Protein AF-A0A9D1J1M1-F1 (afdb_monomer_lite)

Secondary structure (DSSP, 8-state):
--HHHHHHHH---HHHHHHHHHTTS---EEEEETTEEEEE--HHHHHHHHHHHHHHHTT--HHHHHHHHH-GGGHHHHHHHHHHHHHHHHHHHHHHHHHHHHT-STTSTTTTS--

Radius of gyration: 23.67 Å; chains: 1; bounding box: 46×67×53 Å

Sequence (115 aa):
MKIKEISALTGLTERTIRFYEERSLIQPRTERRNGREYRDYSASDAEQLMVIAGLRRLHFSVEEIREMQKYPGRIARIAEEARRSRRIDAADQQKAASILERADLSGISQSLRTG

pLDDT: mean 76.94, std 13.6, range [44.25, 93.0]

Structure (mmCIF, N/CA/C/O backbone):
data_AF-A0A9D1J1M1-F1
#
_entry.id   AF-A0A9D1J1M1-F1
#
loop_
_atom_site.group_PDB
_atom_site.id
_atom_site.type_symbol
_atom_site.label_atom_id
_atom_site.label_alt_id
_atom_site.label_comp_id
_atom_site.label_asym_id
_atom_site.label_entity_id
_atom_site.label_seq_id
_atom_site.pdbx_PDB_ins_code
_atom_site.Cartn_x
_atom_site.Cartn_y
_atom_site.Cartn_z
_atom_site.occupancy
_atom_site.B_iso_or_equiv
_atom_site.auth_seq_id
_atom_site.auth_comp_id
_atom_site.auth_asym_id
_atom_site.auth_atom_id
_atom_site.pdbx_PDB_model_num
ATOM 1 N N . MET A 1 1 ? 3.600 -7.035 -17.910 1.00 90.06 1 MET A N 1
ATOM 2 C CA . MET A 1 1 ? 2.821 -5.803 -18.181 1.00 90.06 1 MET A CA 1
ATOM 3 C C . MET A 1 1 ? 3.596 -4.580 -17.705 1.00 90.06 1 MET A C 1
ATOM 5 O O . MET A 1 1 ? 4.266 -4.639 -16.681 1.00 90.06 1 MET A O 1
ATOM 9 N N . LYS A 1 2 ? 3.512 -3.447 -18.406 1.00 90.88 2 LYS A N 1
ATOM 10 C CA . LYS A 1 2 ? 4.092 -2.160 -17.980 1.00 90.88 2 LYS A CA 1
ATOM 11 C C . LYS A 1 2 ? 3.155 -1.390 -17.049 1.00 90.88 2 LYS A C 1
ATOM 13 O O . LYS A 1 2 ? 1.976 -1.706 -16.927 1.00 90.88 2 LYS A O 1
ATOM 18 N N . ILE A 1 3 ? 3.683 -0.328 -16.432 1.00 90.25 3 ILE A N 1
ATOM 19 C CA . ILE A 1 3 ? 2.942 0.496 -15.461 1.00 90.25 3 ILE A CA 1
ATOM 20 C C . ILE A 1 3 ? 1.630 1.067 -16.029 1.00 90.25 3 ILE A C 1
ATOM 22 O O . ILE A 1 3 ? 0.627 1.110 -15.326 1.00 90.25 3 ILE A O 1
ATOM 26 N N . LYS A 1 4 ? 1.607 1.428 -17.318 1.00 91.06 4 LYS A N 1
ATOM 27 C CA . LYS A 1 4 ? 0.403 1.919 -18.006 1.00 91.06 4 LYS A CA 1
ATOM 28 C C . LYS A 1 4 ? -0.673 0.845 -18.156 1.00 91.06 4 LYS A C 1
ATOM 30 O O . LYS A 1 4 ? -1.847 1.122 -17.952 1.00 91.06 4 LYS A O 1
ATOM 35 N N . GLU A 1 5 ? -0.267 -0.375 -18.495 1.00 91.69 5 GLU A N 1
ATOM 36 C CA . GLU A 1 5 ? -1.185 -1.498 -18.703 1.00 91.69 5 GLU A CA 1
ATOM 37 C C . GLU A 1 5 ? -1.834 -1.920 -17.384 1.00 91.69 5 GLU A C 1
ATOM 39 O O . GLU A 1 5 ? -3.052 -2.048 -17.308 1.00 91.69 5 GLU A O 1
ATOM 44 N N . ILE A 1 6 ? -1.043 -2.057 -16.315 1.00 92.62 6 ILE A N 1
ATOM 45 C CA . ILE A 1 6 ? -1.587 -2.415 -14.999 1.00 92.62 6 ILE A CA 1
ATOM 46 C C . ILE A 1 6 ? -2.413 -1.277 -14.386 1.00 92.62 6 ILE A C 1
ATOM 48 O O . ILE A 1 6 ? -3.396 -1.535 -13.695 1.00 92.62 6 ILE A O 1
ATOM 52 N N . SER A 1 7 ? -2.063 -0.020 -14.668 1.00 92.94 7 SER A N 1
ATOM 53 C CA . SER A 1 7 ? -2.866 1.146 -14.284 1.00 92.94 7 SER A CA 1
ATOM 54 C C . SER A 1 7 ? -4.249 1.107 -14.936 1.00 92.94 7 SER A C 1
ATOM 56 O O . SER A 1 7 ? -5.251 1.252 -14.239 1.00 92.94 7 SER A O 1
ATOM 58 N N . ALA A 1 8 ? -4.319 0.812 -16.238 1.00 92.00 8 ALA A N 1
ATOM 59 C CA . ALA A 1 8 ? -5.586 0.639 -16.943 1.00 92.00 8 ALA A CA 1
ATOM 60 C C . ALA A 1 8 ? -6.390 -0.562 -16.415 1.00 92.00 8 ALA A C 1
ATOM 62 O O . ALA A 1 8 ? -7.601 -0.460 -16.249 1.00 92.00 8 ALA A O 1
ATOM 63 N N . LEU A 1 9 ? -5.718 -1.675 -16.106 1.00 90.50 9 LEU A N 1
ATOM 64 C CA . LEU A 1 9 ? -6.361 -2.899 -15.622 1.00 90.50 9 LEU A CA 1
ATOM 65 C C . LEU A 1 9 ? -6.949 -2.744 -14.210 1.00 90.50 9 LEU A C 1
ATOM 67 O O . LEU A 1 9 ? -8.050 -3.209 -13.934 1.00 90.50 9 LEU A O 1
ATOM 71 N N . THR A 1 10 ? -6.210 -2.096 -13.308 1.00 87.94 10 THR A N 1
ATOM 72 C CA . THR A 1 10 ? -6.592 -1.950 -11.891 1.00 87.94 10 THR A CA 1
ATOM 73 C C . THR A 1 10 ? -7.419 -0.693 -11.617 1.00 87.94 10 THR A C 1
ATOM 75 O O . THR A 1 10 ? -7.980 -0.554 -10.531 1.00 87.94 10 THR A O 1
ATOM 78 N N . GLY A 1 11 ? -7.467 0.252 -12.564 1.00 89.38 11 GLY A N 1
ATOM 79 C CA . GLY A 1 11 ? -8.066 1.576 -12.375 1.00 89.38 11 GLY A CA 1
ATOM 80 C C . GLY A 1 11 ? -7.282 2.4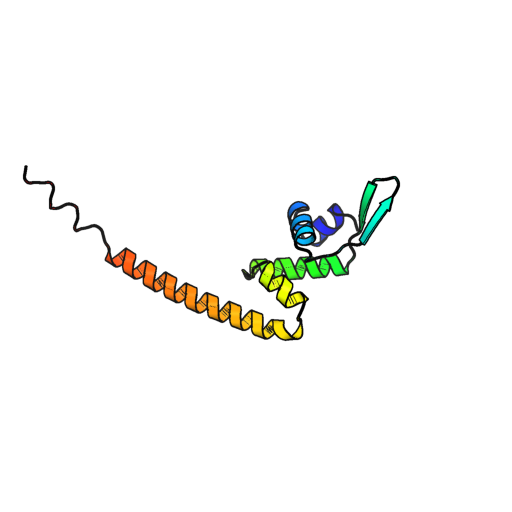78 -11.411 1.00 89.38 11 GLY A C 1
ATOM 81 O O . GLY A 1 11 ? -7.752 3.558 -11.052 1.00 89.38 11 GLY A O 1
ATOM 82 N N . LEU A 1 12 ? -6.097 2.051 -10.965 1.00 91.81 12 LEU A N 1
ATOM 83 C CA . LEU A 1 12 ? -5.230 2.823 -10.082 1.00 91.8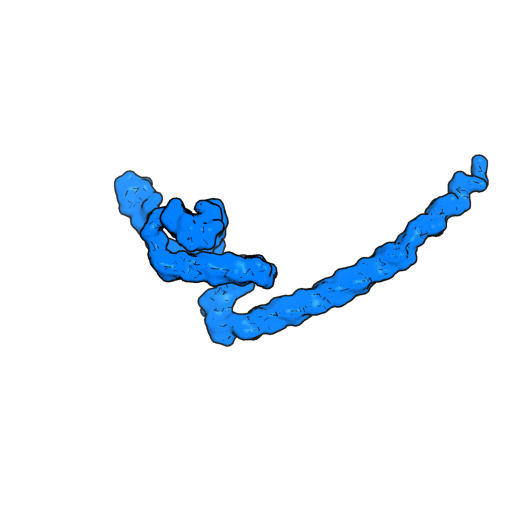1 12 LEU A CA 1
ATOM 84 C C . LEU A 1 12 ? -4.318 3.735 -10.891 1.00 91.81 12 LEU A C 1
ATOM 86 O O . LEU A 1 12 ? -3.829 3.365 -11.956 1.00 91.81 12 LEU A O 1
ATOM 90 N N . THR A 1 13 ? -4.011 4.914 -10.354 1.00 93.00 13 THR A N 1
ATOM 91 C CA . THR A 1 13 ? -3.017 5.797 -10.977 1.00 93.00 13 THR A CA 1
ATOM 92 C C . THR A 1 13 ? -1.612 5.197 -10.882 1.00 93.00 13 THR A C 1
ATOM 94 O O . THR A 1 13 ? -1.283 4.515 -9.907 1.00 93.00 13 THR A O 1
ATOM 97 N N . GLU A 1 14 ? -0.738 5.520 -11.839 1.00 92.38 14 GLU A N 1
ATOM 98 C CA . GLU A 1 14 ? 0.677 5.114 -11.792 1.00 92.38 14 GLU A CA 1
ATOM 99 C C . GLU A 1 14 ? 1.361 5.526 -10.476 1.00 92.38 14 GLU A C 1
ATOM 101 O O . GLU A 1 14 ? 2.196 4.796 -9.943 1.00 92.38 14 GLU A O 1
ATOM 106 N N . ARG A 1 15 ? 0.982 6.686 -9.919 1.00 91.50 15 ARG A N 1
ATOM 107 C CA . ARG A 1 15 ? 1.482 7.178 -8.628 1.00 91.50 15 ARG A CA 1
ATOM 108 C C . ARG A 1 15 ? 1.073 6.259 -7.479 1.00 91.50 15 ARG A C 1
ATOM 110 O O . ARG A 1 15 ? 1.894 5.957 -6.622 1.00 91.50 15 ARG A O 1
ATOM 117 N N . THR A 1 16 ? -0.180 5.812 -7.464 1.00 90.12 16 THR A N 1
ATOM 118 C CA . THR A 1 16 ? -0.697 4.891 -6.445 1.00 90.12 16 THR A CA 1
ATOM 119 C C . THR A 1 16 ? 0.014 3.540 -6.506 1.00 90.12 16 THR A C 1
ATOM 121 O O . THR A 1 16 ? 0.375 2.993 -5.469 1.00 90.12 16 THR A O 1
ATOM 124 N N . ILE A 1 17 ? 0.274 3.034 -7.712 1.00 91.06 17 ILE A N 1
ATOM 125 C CA . ILE A 1 17 ? 0.995 1.770 -7.914 1.00 91.06 17 ILE A CA 1
ATOM 126 C C . ILE A 1 17 ? 2.430 1.873 -7.384 1.00 91.06 17 ILE A C 1
ATOM 128 O O . ILE A 1 17 ? 2.849 1.024 -6.600 1.00 91.06 17 ILE A O 1
ATOM 132 N N . ARG A 1 18 ? 3.159 2.945 -7.729 1.00 90.56 18 ARG A N 1
ATOM 133 C CA . ARG A 1 18 ? 4.513 3.199 -7.198 1.00 90.56 18 ARG A CA 1
ATOM 134 C C . ARG A 1 18 ? 4.518 3.342 -5.681 1.00 90.56 18 ARG A C 1
ATOM 136 O O . ARG A 1 18 ? 5.393 2.799 -5.025 1.00 90.56 18 ARG A O 1
ATOM 143 N N . PHE A 1 19 ? 3.516 4.011 -5.117 1.00 90.31 19 PHE A N 1
ATOM 144 C CA . PHE A 1 19 ? 3.379 4.126 -3.669 1.00 90.31 19 PHE A CA 1
ATOM 145 C C . PHE A 1 19 ? 3.229 2.752 -2.993 1.00 90.31 19 PHE A C 1
ATOM 147 O O . PHE A 1 19 ? 3.830 2.512 -1.950 1.00 90.31 19 PHE A O 1
ATOM 154 N N . TYR A 1 20 ? 2.462 1.824 -3.570 1.00 90.38 20 TYR A N 1
ATOM 155 C CA . TYR A 1 20 ? 2.349 0.468 -3.022 1.00 90.38 20 TYR A CA 1
ATOM 156 C C . TYR A 1 20 ? 3.627 -0.359 -3.200 1.00 90.38 20 TYR A C 1
ATOM 158 O O . TYR A 1 20 ? 3.972 -1.133 -2.307 1.00 90.38 20 TYR A O 1
ATOM 166 N N . GLU A 1 21 ? 4.364 -0.148 -4.288 1.00 89.38 21 GLU A N 1
ATOM 167 C CA . GLU A 1 21 ? 5.696 -0.725 -4.497 1.00 89.38 21 GLU A CA 1
ATOM 168 C C . GLU A 1 21 ? 6.706 -0.224 -3.446 1.00 89.38 21 GLU A C 1
ATOM 170 O O . GLU A 1 21 ? 7.353 -1.027 -2.778 1.00 89.38 21 GLU A O 1
ATOM 175 N N . GLU A 1 22 ? 6.775 1.090 -3.207 1.00 88.62 22 GLU A N 1
ATOM 176 C CA . GLU A 1 22 ? 7.629 1.709 -2.177 1.00 88.62 22 GLU A CA 1
ATOM 177 C C . GLU A 1 22 ? 7.310 1.195 -0.767 1.00 88.62 22 GLU A C 1
ATOM 179 O O . GLU A 1 22 ? 8.190 1.077 0.085 1.00 88.62 22 GLU A O 1
ATOM 184 N N . ARG A 1 23 ? 6.043 0.855 -0.513 1.00 87.31 23 ARG A N 1
ATOM 185 C CA . ARG A 1 23 ? 5.584 0.264 0.752 1.00 87.31 23 ARG A CA 1
ATOM 186 C C . ARG A 1 23 ? 5.737 -1.258 0.805 1.00 87.31 23 ARG A C 1
ATOM 188 O O . ARG A 1 23 ? 5.292 -1.868 1.777 1.00 87.31 23 ARG A O 1
ATOM 195 N N . SER A 1 24 ? 6.370 -1.856 -0.207 1.00 86.88 24 SER A N 1
ATOM 196 C CA . SER A 1 24 ? 6.610 -3.299 -0.340 1.00 86.88 24 SER A CA 1
ATOM 197 C C . SER A 1 24 ? 5.333 -4.149 -0.297 1.00 86.88 24 SER A C 1
ATOM 199 O O . SER A 1 24 ? 5.379 -5.309 0.108 1.00 86.88 24 SER A O 1
ATOM 201 N N . LEU A 1 25 ? 4.192 -3.574 -0.697 1.00 85.56 25 LEU A N 1
ATOM 202 C CA . LEU A 1 25 ? 2.904 -4.274 -0.786 1.00 85.56 25 LEU A CA 1
ATOM 203 C C . LEU A 1 25 ? 2.759 -5.093 -2.070 1.00 85.56 25 LEU A C 1
ATOM 205 O O . LEU A 1 25 ? 1.939 -6.007 -2.127 1.00 85.56 25 LEU A O 1
ATOM 209 N N . ILE A 1 26 ? 3.525 -4.723 -3.094 1.00 87.94 26 ILE A N 1
ATOM 210 C CA . ILE A 1 26 ? 3.706 -5.467 -4.335 1.00 87.94 26 ILE A CA 1
ATOM 211 C C . ILE A 1 26 ? 5.194 -5.488 -4.668 1.00 87.94 26 ILE A C 1
ATOM 213 O O . ILE A 1 26 ? 5.926 -4.560 -4.309 1.00 87.94 26 ILE A O 1
ATOM 217 N N . GLN A 1 27 ? 5.643 -6.540 -5.342 1.00 86.81 27 GLN A N 1
ATOM 218 C CA . GLN A 1 27 ? 7.039 -6.710 -5.740 1.00 86.81 27 GLN A CA 1
ATOM 219 C C . GLN A 1 27 ? 7.076 -7.178 -7.197 1.00 86.81 27 GLN A C 1
ATOM 221 O O . GLN A 1 27 ? 7.231 -8.375 -7.454 1.00 86.81 27 GLN A O 1
ATOM 226 N N . PRO A 1 28 ? 6.900 -6.248 -8.158 1.00 87.69 28 PRO A N 1
ATOM 227 C CA . PRO A 1 28 ? 6.984 -6.591 -9.568 1.00 87.69 28 PRO A CA 1
ATOM 228 C C . PRO A 1 28 ? 8.393 -7.068 -9.917 1.00 87.69 28 PRO A C 1
ATOM 230 O O . PRO A 1 28 ? 9.372 -6.764 -9.228 1.00 87.69 28 PRO A O 1
ATOM 233 N N . ARG A 1 29 ? 8.519 -7.786 -11.033 1.00 87.62 29 ARG A N 1
ATOM 234 C CA . ARG A 1 29 ? 9.838 -8.175 -11.532 1.00 87.62 29 ARG A CA 1
ATOM 235 C C . ARG A 1 29 ? 10.575 -6.940 -12.029 1.00 87.62 29 ARG A C 1
ATOM 237 O O . ARG A 1 29 ? 10.035 -6.142 -12.796 1.00 87.62 29 ARG A O 1
ATOM 244 N N . THR A 1 30 ? 11.829 -6.822 -11.619 1.00 87.25 30 THR A N 1
ATOM 245 C CA . THR A 1 30 ? 12.703 -5.726 -12.025 1.00 87.25 30 THR A CA 1
ATOM 246 C C . THR A 1 30 ? 13.824 -6.274 -12.890 1.00 87.25 30 THR A C 1
ATOM 248 O O . THR A 1 30 ? 14.658 -7.051 -12.432 1.00 87.25 30 THR A O 1
ATOM 251 N N . GLU A 1 31 ? 13.859 -5.846 -14.147 1.00 85.00 31 GLU A N 1
ATOM 252 C CA . GLU A 1 31 ? 14.889 -6.221 -15.108 1.00 85.00 31 GLU A CA 1
ATOM 253 C C . GLU A 1 31 ? 15.785 -5.021 -15.406 1.00 85.00 31 GLU A C 1
ATOM 255 O O . GLU A 1 31 ? 15.320 -3.948 -15.799 1.00 85.00 31 GLU A O 1
ATOM 260 N N . ARG A 1 32 ? 17.100 -5.196 -15.253 1.00 84.38 32 ARG A N 1
ATOM 261 C CA . ARG A 1 32 ? 18.083 -4.196 -15.682 1.00 84.38 32 ARG A CA 1
ATOM 262 C C . ARG A 1 32 ? 18.559 -4.521 -17.085 1.00 84.38 32 ARG A C 1
ATOM 264 O O . ARG A 1 32 ? 19.172 -5.559 -17.311 1.00 84.38 32 ARG A O 1
ATOM 271 N N . ARG A 1 33 ? 18.328 -3.602 -18.021 1.00 84.31 33 ARG A N 1
ATOM 272 C CA . ARG A 1 33 ? 18.805 -3.714 -19.403 1.00 84.31 33 ARG A CA 1
ATOM 273 C C . ARG A 1 33 ? 19.445 -2.401 -19.833 1.00 84.31 33 ARG A C 1
ATOM 275 O O . ARG A 1 33 ? 18.822 -1.346 -19.744 1.00 84.31 33 ARG A O 1
ATOM 282 N N . ASN A 1 34 ? 20.688 -2.464 -20.308 1.00 83.19 34 ASN A N 1
ATOM 283 C CA . ASN A 1 34 ? 21.457 -1.308 -20.791 1.00 83.19 34 ASN A CA 1
ATOM 284 C C . ASN A 1 34 ? 21.523 -0.147 -19.774 1.00 83.19 34 ASN A C 1
ATOM 286 O O . ASN A 1 34 ? 21.320 1.011 -20.131 1.00 83.19 34 ASN A O 1
ATOM 290 N N . GLY A 1 35 ? 21.719 -0.457 -18.487 1.00 84.00 35 GLY A N 1
ATOM 291 C CA . GLY A 1 35 ? 21.772 0.546 -17.412 1.00 84.00 35 GLY A CA 1
ATOM 292 C C . GLY A 1 35 ? 20.425 1.189 -17.048 1.00 84.00 35 GLY A C 1
ATOM 293 O O . GLY A 1 35 ? 20.388 2.053 -16.178 1.00 84.00 35 GLY A O 1
ATOM 294 N N . ARG A 1 36 ? 19.316 0.772 -17.674 1.00 83.62 36 ARG A N 1
ATOM 295 C CA . ARG A 1 36 ? 17.955 1.216 -17.342 1.00 83.62 36 ARG A CA 1
ATOM 296 C C . ARG A 1 36 ? 17.190 0.111 -16.625 1.00 83.62 36 ARG A C 1
ATOM 298 O O . ARG A 1 36 ? 17.298 -1.064 -16.975 1.00 83.62 36 ARG A O 1
ATOM 305 N N . GLU A 1 37 ? 16.414 0.513 -15.629 1.00 83.56 37 GLU A N 1
ATOM 306 C CA . GLU A 1 37 ? 15.573 -0.376 -14.838 1.00 83.56 37 GLU A CA 1
ATOM 307 C C . GLU A 1 37 ? 14.161 -0.435 -15.430 1.00 83.56 37 GLU A C 1
ATOM 309 O O . GLU A 1 37 ? 13.484 0.587 -15.567 1.00 83.56 37 GLU A O 1
ATOM 314 N N . TYR A 1 38 ? 13.725 -1.635 -15.800 1.00 85.06 38 TYR A N 1
ATOM 315 C CA . TYR A 1 38 ? 12.398 -1.901 -16.335 1.00 85.06 38 TYR A CA 1
ATOM 316 C C . TYR A 1 38 ? 11.605 -2.713 -15.325 1.00 85.06 38 TYR A C 1
ATOM 318 O O . TYR A 1 38 ? 12.049 -3.759 -14.864 1.00 85.06 38 TYR A O 1
ATOM 326 N N . ARG A 1 39 ? 10.399 -2.238 -15.029 1.00 87.69 39 ARG A N 1
ATOM 327 C CA . ARG A 1 39 ? 9.428 -2.984 -14.233 1.00 87.69 39 ARG A CA 1
ATOM 328 C C . ARG A 1 39 ? 8.557 -3.825 -15.147 1.00 87.69 39 ARG A C 1
ATOM 330 O O . ARG A 1 39 ? 8.125 -3.346 -16.208 1.00 87.69 39 ARG A O 1
ATOM 337 N N . ASP A 1 40 ? 8.301 -5.046 -14.717 1.00 90.56 40 ASP A N 1
ATOM 338 C CA . ASP A 1 40 ? 7.347 -5.946 -15.330 1.00 90.56 40 ASP A CA 1
ATOM 339 C C . ASP A 1 40 ? 6.381 -6.478 -14.271 1.00 90.56 40 ASP A C 1
ATOM 341 O O . ASP A 1 40 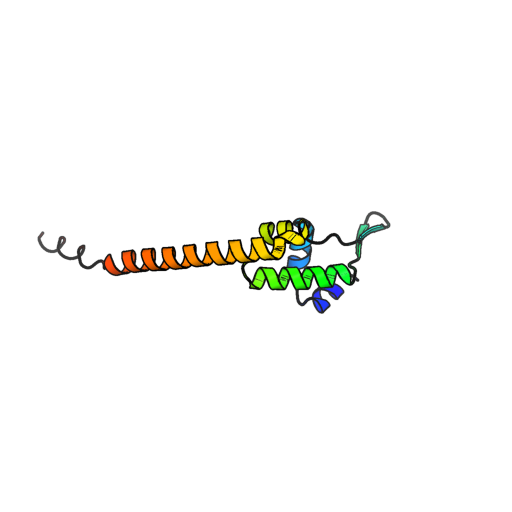? 6.756 -7.196 -13.344 1.00 90.56 40 ASP A O 1
ATOM 345 N N . TYR A 1 41 ? 5.126 -6.063 -14.405 1.00 90.06 41 TYR A N 1
ATOM 346 C CA . TYR A 1 41 ? 4.037 -6.453 -13.526 1.00 90.06 41 TYR A CA 1
ATOM 347 C C . TYR A 1 41 ? 3.329 -7.687 -14.092 1.00 90.06 41 TYR A C 1
ATOM 349 O O . TYR A 1 41 ? 3.014 -7.748 -15.286 1.00 90.06 41 TYR A O 1
ATOM 357 N N . SER A 1 42 ? 3.060 -8.655 -13.230 1.00 90.06 42 SER A N 1
ATOM 358 C CA . SER A 1 42 ? 2.340 -9.891 -13.527 1.00 90.06 42 SER A CA 1
ATOM 359 C C . SER A 1 42 ? 0.833 -9.753 -13.279 1.00 90.06 42 SER A C 1
ATOM 361 O O . SER A 1 42 ? 0.371 -8.791 -12.664 1.00 90.06 42 SER A O 1
ATOM 363 N N . ALA A 1 43 ? 0.048 -10.736 -13.727 1.00 87.75 43 ALA A N 1
ATOM 364 C CA . ALA A 1 43 ? -1.378 -10.805 -13.398 1.00 87.75 43 ALA A CA 1
ATOM 365 C C . ALA A 1 43 ? -1.615 -10.917 -11.878 1.00 87.75 43 ALA A C 1
ATOM 367 O O . ALA A 1 43 ? -2.526 -10.287 -11.350 1.00 87.75 43 ALA A O 1
ATOM 368 N N . SER A 1 44 ? -0.733 -11.627 -11.163 1.00 85.06 44 SER A N 1
ATOM 369 C CA . SER A 1 44 ? -0.787 -11.726 -9.700 1.00 85.06 44 SER A CA 1
ATOM 370 C C . SER A 1 44 ? -0.595 -10.366 -9.022 1.00 85.06 44 SER A C 1
ATOM 372 O O . SER A 1 44 ? -1.249 -10.093 -8.018 1.00 85.06 44 SER A O 1
ATOM 374 N N . ASP A 1 45 ? 0.264 -9.496 -9.567 1.00 88.12 45 ASP A N 1
ATOM 375 C CA . ASP A 1 45 ? 0.442 -8.137 -9.036 1.00 88.12 45 ASP A CA 1
ATOM 376 C C . ASP A 1 45 ? -0.839 -7.310 -9.210 1.00 88.12 45 ASP A C 1
ATOM 378 O O . ASP A 1 45 ? -1.205 -6.527 -8.334 1.00 88.12 45 ASP A O 1
ATOM 382 N N . ALA A 1 46 ? -1.554 -7.498 -10.324 1.00 88.19 46 ALA A N 1
ATOM 383 C CA . ALA A 1 46 ? -2.821 -6.817 -10.563 1.00 88.19 46 ALA A CA 1
ATOM 384 C C . ALA A 1 46 ? -3.912 -7.267 -9.583 1.00 88.19 46 ALA A C 1
ATOM 386 O O . ALA A 1 46 ? -4.597 -6.418 -9.011 1.00 88.19 46 ALA A O 1
ATOM 387 N N . GLU A 1 47 ? -4.036 -8.571 -9.330 1.00 85.81 47 GLU A N 1
ATOM 388 C CA . GLU A 1 47 ? -4.966 -9.098 -8.324 1.00 85.81 47 GLU A CA 1
ATOM 389 C C . GLU A 1 47 ? -4.654 -8.540 -6.929 1.00 85.81 47 GLU A C 1
ATOM 391 O O . GLU A 1 47 ? -5.549 -8.046 -6.238 1.00 85.81 47 GLU A O 1
ATOM 396 N N . GLN A 1 48 ? -3.376 -8.527 -6.535 1.00 86.94 48 GLN A N 1
ATOM 397 C CA . GLN A 1 48 ? -2.950 -7.941 -5.263 1.00 86.94 48 GLN A CA 1
ATOM 398 C C . GLN A 1 48 ? -3.300 -6.454 -5.169 1.00 86.94 48 GLN A C 1
ATOM 400 O O . GLN A 1 48 ? -3.834 -6.012 -4.151 1.00 86.94 48 GLN A O 1
ATOM 405 N N . LEU A 1 49 ? -3.053 -5.678 -6.227 1.00 89.69 49 LEU A N 1
ATOM 406 C CA . LEU A 1 49 ? -3.409 -4.261 -6.281 1.00 89.69 49 LEU A CA 1
ATOM 407 C C . LEU A 1 49 ? -4.915 -4.030 -6.126 1.00 89.69 49 LEU A C 1
ATOM 409 O O . LEU A 1 49 ? -5.314 -3.115 -5.403 1.00 89.69 49 LEU A O 1
ATOM 413 N N . MET A 1 50 ? -5.752 -4.864 -6.749 1.00 87.25 50 MET A N 1
ATOM 414 C CA . MET A 1 50 ? -7.208 -4.788 -6.597 1.00 87.25 50 MET A CA 1
ATOM 415 C C . MET A 1 50 ? -7.646 -5.084 -5.157 1.00 87.25 50 MET A C 1
ATOM 417 O O . MET A 1 50 ? -8.491 -4.369 -4.612 1.00 87.25 50 MET A O 1
ATOM 421 N N . VAL A 1 51 ? -7.034 -6.078 -4.505 1.00 85.50 51 VAL A N 1
ATOM 422 C CA . VAL A 1 51 ? -7.291 -6.390 -3.089 1.00 85.50 51 VAL A CA 1
ATOM 423 C C . VAL A 1 51 ? -6.876 -5.226 -2.185 1.00 85.50 51 VAL A C 1
ATOM 425 O O . VAL A 1 51 ? -7.668 -4.779 -1.354 1.00 85.50 51 VAL A O 1
ATOM 428 N N . ILE A 1 52 ? -5.668 -4.682 -2.370 1.00 87.19 52 ILE A N 1
ATOM 429 C CA . ILE A 1 52 ? -5.160 -3.529 -1.608 1.00 87.19 52 ILE A CA 1
ATOM 430 C C . ILE A 1 52 ? -6.094 -2.325 -1.778 1.00 87.19 52 ILE A C 1
ATOM 432 O O . ILE A 1 52 ? -6.445 -1.669 -0.794 1.00 87.19 52 ILE A O 1
ATOM 436 N N . ALA A 1 53 ? -6.533 -2.045 -3.008 1.00 85.38 53 ALA A N 1
ATOM 437 C CA . ALA A 1 53 ? -7.469 -0.966 -3.297 1.00 85.38 53 ALA A CA 1
ATOM 438 C C . ALA A 1 53 ? -8.810 -1.164 -2.569 1.00 85.38 53 ALA A C 1
ATOM 440 O O . ALA A 1 53 ? -9.333 -0.220 -1.973 1.00 85.38 53 ALA A O 1
ATOM 441 N N . GLY A 1 54 ? -9.340 -2.391 -2.549 1.00 84.62 54 GLY A N 1
ATOM 442 C CA . GLY A 1 54 ? -10.540 -2.746 -1.789 1.00 84.62 54 GLY A CA 1
ATOM 443 C C . GLY A 1 54 ? -10.379 -2.512 -0.284 1.00 84.62 54 GLY A C 1
ATOM 444 O O . GLY A 1 54 ? -11.208 -1.844 0.334 1.00 84.62 54 GLY A O 1
ATOM 445 N N . LEU A 1 55 ? -9.274 -2.973 0.305 1.00 84.31 55 LEU A N 1
ATOM 446 C CA . LEU A 1 55 ? -8.983 -2.785 1.731 1.00 84.31 55 LEU A CA 1
ATOM 447 C C . LEU A 1 55 ? -8.802 -1.303 2.095 1.00 84.31 55 LEU A C 1
ATOM 449 O O . LEU A 1 55 ? -9.292 -0.847 3.129 1.00 84.31 55 LEU A O 1
ATOM 453 N N . ARG A 1 56 ? -8.183 -0.508 1.219 1.00 84.94 56 ARG A N 1
ATOM 454 C CA . ARG A 1 56 ? -8.065 0.948 1.400 1.00 84.94 56 ARG A CA 1
ATOM 455 C C . ARG A 1 56 ? -9.418 1.656 1.389 1.00 84.94 56 ARG A C 1
ATOM 457 O O . ARG A 1 56 ? -9.608 2.583 2.173 1.00 84.94 56 ARG A O 1
ATOM 464 N N . ARG A 1 57 ? -10.367 1.215 0.554 1.00 82.38 57 ARG A N 1
ATOM 465 C CA . ARG A 1 57 ? -11.759 1.715 0.573 1.00 82.38 57 ARG A CA 1
ATOM 466 C C . ARG A 1 57 ? -12.485 1.339 1.859 1.00 82.38 57 ARG A C 1
ATOM 468 O O . ARG A 1 57 ? -13.315 2.098 2.335 1.00 82.38 57 ARG A O 1
ATOM 475 N N . LEU A 1 58 ? -12.125 0.205 2.450 1.00 78.88 58 LEU A N 1
ATOM 476 C CA . LEU A 1 58 ? -12.572 -0.211 3.775 1.00 78.88 58 LEU A CA 1
ATOM 477 C C . LEU A 1 58 ? -11.761 0.446 4.904 1.00 78.88 58 LEU A C 1
ATOM 479 O O . LEU A 1 58 ? -11.749 -0.083 6.009 1.00 78.88 58 LEU A O 1
ATOM 483 N N . HIS A 1 59 ? -11.092 1.576 4.656 1.00 81.00 59 HIS A N 1
ATOM 484 C CA . HIS A 1 59 ? -10.317 2.359 5.627 1.00 81.00 59 HIS A CA 1
ATOM 485 C C . HIS A 1 59 ? -9.220 1.593 6.380 1.00 81.00 59 HIS A C 1
ATOM 487 O O . HIS A 1 59 ? -8.796 2.042 7.440 1.00 81.00 59 HIS A O 1
ATOM 493 N N . PHE A 1 60 ? -8.734 0.469 5.848 1.00 82.31 60 PHE A N 1
ATOM 494 C CA . PHE A 1 60 ? -7.537 -0.157 6.401 1.00 82.31 60 PHE A CA 1
ATOM 495 C C . PHE A 1 60 ? -6.296 0.678 6.060 1.00 82.31 60 PHE A C 1
ATOM 497 O O . PHE A 1 60 ? -6.164 1.254 4.966 1.00 82.31 60 PHE A O 1
ATOM 504 N N . SER A 1 61 ? -5.379 0.762 7.015 1.00 85.50 61 SER A N 1
ATOM 505 C CA . SER A 1 61 ? -4.082 1.391 6.833 1.00 85.50 61 SER A CA 1
ATOM 506 C C . SER A 1 61 ? -3.181 0.510 5.964 1.00 85.50 61 SER A C 1
ATOM 508 O O . SER A 1 61 ? -3.374 -0.696 5.816 1.00 85.50 61 SER A O 1
ATOM 510 N N . VAL A 1 62 ? -2.161 1.120 5.363 1.00 84.12 62 VAL A N 1
ATOM 511 C CA . VAL A 1 62 ? -1.155 0.384 4.579 1.00 84.12 62 VAL A CA 1
ATOM 512 C C . VAL A 1 62 ? -0.420 -0.646 5.444 1.00 84.12 62 VAL A C 1
ATOM 514 O O . VAL A 1 62 ? -0.061 -1.714 4.956 1.00 84.12 62 VAL A O 1
ATOM 517 N N . GLU A 1 63 ? -0.220 -0.345 6.726 1.00 83.69 63 GLU A N 1
ATOM 518 C CA . GLU A 1 63 ? 0.458 -1.229 7.676 1.00 83.69 63 GLU A CA 1
ATOM 519 C C . GLU A 1 63 ? -0.406 -2.441 8.024 1.00 83.69 63 GLU A C 1
ATOM 521 O O . GLU A 1 63 ? 0.095 -3.564 8.005 1.00 83.69 63 GLU A O 1
ATOM 526 N N . GLU A 1 64 ? -1.709 -2.240 8.246 1.00 81.44 64 GLU A N 1
ATOM 527 C CA . GLU A 1 64 ? -2.665 -3.330 8.474 1.00 81.44 64 GLU A CA 1
ATOM 528 C C . GLU A 1 64 ? -2.742 -4.258 7.260 1.00 81.44 64 GLU A C 1
ATOM 530 O O . GLU A 1 64 ? -2.692 -5.478 7.405 1.00 81.44 64 GLU A O 1
ATOM 535 N N . ILE A 1 65 ? -2.797 -3.690 6.051 1.00 85.06 65 ILE A N 1
ATOM 536 C CA . ILE A 1 65 ? -2.812 -4.465 4.803 1.00 85.06 65 ILE A CA 1
ATOM 537 C C . ILE A 1 65 ? -1.527 -5.293 4.666 1.00 85.06 65 ILE A C 1
ATOM 539 O O . ILE A 1 65 ? -1.579 -6.458 4.270 1.00 85.06 65 ILE A O 1
ATOM 543 N N . ARG A 1 66 ? -0.372 -4.731 5.038 1.00 83.62 66 ARG A N 1
ATOM 544 C CA . ARG A 1 66 ? 0.906 -5.455 5.025 1.00 83.62 66 ARG A CA 1
ATOM 545 C C . ARG A 1 66 ? 0.916 -6.614 6.024 1.00 83.62 66 ARG A C 1
ATOM 547 O O . ARG A 1 66 ? 1.368 -7.708 5.690 1.00 83.62 66 ARG A O 1
ATOM 554 N N . GLU A 1 67 ? 0.396 -6.403 7.230 1.00 82.31 67 GLU A N 1
ATOM 555 C CA . GLU A 1 67 ? 0.268 -7.465 8.236 1.00 82.31 67 GLU A CA 1
ATOM 556 C C . GLU A 1 67 ? -0.696 -8.571 7.782 1.00 82.31 67 GLU A C 1
ATOM 558 O O . GLU A 1 67 ? -0.412 -9.754 7.978 1.00 82.31 67 GLU A O 1
ATOM 563 N N . MET A 1 68 ? -1.793 -8.211 7.108 1.00 81.12 68 MET A N 1
ATOM 564 C CA . MET A 1 68 ? -2.722 -9.170 6.501 1.00 81.12 68 MET A CA 1
ATOM 565 C C . MET A 1 68 ? -2.054 -10.023 5.415 1.00 81.12 68 MET A C 1
ATOM 567 O O . MET A 1 68 ? -2.264 -11.234 5.390 1.00 81.12 68 MET A O 1
ATOM 571 N N . GLN A 1 69 ? -1.227 -9.423 4.550 1.00 77.69 69 GLN A N 1
ATOM 572 C CA . GLN A 1 69 ? -0.475 -10.166 3.529 1.00 77.69 69 GLN A CA 1
ATOM 573 C C . GLN A 1 69 ? 0.553 -11.121 4.151 1.00 77.69 69 GLN A C 1
ATOM 575 O O . GLN A 1 69 ? 0.703 -12.252 3.694 1.00 77.69 69 GLN A O 1
ATOM 580 N N . LYS A 1 70 ? 1.249 -10.683 5.207 1.00 77.88 70 LYS A N 1
ATOM 581 C CA . LYS A 1 70 ? 2.267 -11.494 5.890 1.00 77.88 70 LYS A CA 1
ATOM 582 C C . LYS A 1 70 ? 1.661 -12.658 6.675 1.00 77.88 70 LYS A C 1
ATOM 584 O O . LYS A 1 70 ? 2.297 -13.700 6.818 1.00 77.88 70 LYS A O 1
ATOM 589 N N . TYR A 1 71 ? 0.438 -12.493 7.177 1.00 76.50 71 TYR A N 1
ATOM 590 C CA . TYR A 1 71 ? -0.252 -13.499 7.978 1.00 76.50 71 TYR A CA 1
ATOM 591 C C . TYR A 1 71 ? -1.688 -13.723 7.484 1.00 76.50 71 TYR A C 1
ATOM 593 O O . TYR A 1 71 ? -2.637 -13.287 8.144 1.00 76.50 71 TYR A O 1
ATOM 601 N N . PRO A 1 72 ? -1.878 -14.472 6.382 1.00 66.25 72 PRO A N 1
ATOM 602 C CA . PRO A 1 72 ? -3.201 -14.707 5.799 1.00 66.25 72 PRO A CA 1
ATOM 603 C C . PRO A 1 72 ? -4.195 -15.336 6.789 1.00 66.25 72 PRO A C 1
ATOM 605 O O . PRO A 1 72 ? -5.362 -14.959 6.844 1.00 66.25 72 PRO A O 1
ATOM 608 N N . GLY A 1 73 ? -3.716 -16.225 7.669 1.00 65.75 73 GLY A N 1
ATOM 609 C CA . GLY A 1 73 ? -4.526 -16.830 8.736 1.00 65.75 73 GLY A CA 1
ATOM 610 C C . GLY A 1 73 ? -5.003 -15.852 9.821 1.00 65.75 73 GLY A C 1
ATOM 611 O O . GLY A 1 73 ? -5.824 -16.216 10.657 1.00 65.75 73 GLY A O 1
ATOM 612 N N . ARG A 1 74 ? -4.513 -14.605 9.826 1.00 64.06 74 ARG A N 1
ATOM 613 C CA . ARG A 1 74 ? -4.919 -13.551 10.768 1.00 64.06 74 ARG A CA 1
ATOM 614 C C . ARG A 1 74 ? -5.848 -12.508 10.152 1.00 64.06 74 ARG A C 1
ATOM 616 O O . ARG A 1 74 ? -6.292 -11.634 10.890 1.00 64.06 74 ARG A O 1
ATOM 623 N N . ILE A 1 75 ? -6.199 -12.617 8.867 1.00 69.62 75 ILE A N 1
ATOM 624 C CA . ILE A 1 75 ? -7.068 -11.649 8.174 1.00 69.62 75 ILE A CA 1
ATOM 625 C C . ILE A 1 75 ? -8.395 -11.457 8.918 1.00 69.62 75 ILE A C 1
ATOM 627 O O . ILE A 1 75 ? -8.778 -10.322 9.183 1.00 69.62 75 ILE A O 1
ATOM 631 N N . ALA A 1 76 ? -9.058 -12.546 9.323 1.00 61.62 76 ALA A N 1
ATOM 632 C CA . ALA A 1 76 ? -10.318 -12.472 10.066 1.00 61.62 76 ALA A CA 1
ATOM 633 C C . ALA A 1 76 ? -10.160 -11.724 11.401 1.00 61.62 76 ALA A C 1
ATOM 635 O O . ALA A 1 76 ? -10.969 -10.863 11.727 1.00 61.62 76 ALA A O 1
ATOM 636 N N . ARG A 1 77 ? -9.076 -11.988 12.141 1.00 66.19 77 ARG A N 1
ATOM 637 C CA . ARG A 1 77 ? -8.791 -11.317 13.417 1.00 66.19 77 ARG A CA 1
ATOM 638 C C . ARG A 1 77 ? -8.487 -9.831 13.230 1.00 66.19 77 ARG A C 1
ATOM 640 O O . ARG A 1 77 ? -9.039 -9.021 13.959 1.00 66.19 77 ARG A O 1
ATOM 647 N N . ILE A 1 78 ? -7.659 -9.473 12.245 1.00 67.69 78 ILE A N 1
ATOM 648 C CA . ILE A 1 78 ? -7.317 -8.071 11.949 1.00 67.69 78 ILE A CA 1
ATOM 649 C C . ILE A 1 78 ? -8.571 -7.316 11.477 1.00 67.69 78 ILE A C 1
ATOM 651 O O . ILE A 1 78 ? -8.799 -6.177 11.875 1.00 67.69 78 ILE A O 1
ATOM 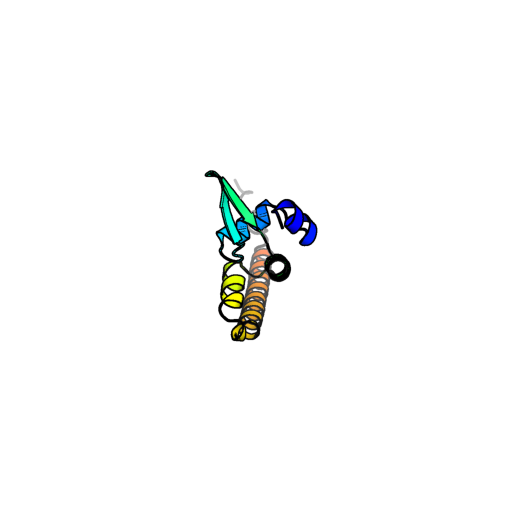655 N N . ALA A 1 79 ? -9.429 -7.956 10.676 1.00 65.25 79 ALA A N 1
ATOM 656 C CA . ALA A 1 79 ? -10.699 -7.372 10.258 1.00 65.25 79 ALA A CA 1
ATOM 657 C C . ALA A 1 79 ? -11.654 -7.133 11.443 1.00 65.25 79 ALA A C 1
ATOM 659 O O . ALA A 1 79 ? -12.278 -6.074 11.514 1.00 65.25 79 ALA A O 1
ATOM 660 N N . GLU A 1 80 ? -11.747 -8.074 12.386 1.00 65.50 80 GLU A N 1
ATOM 661 C CA . GLU A 1 80 ? -12.538 -7.916 13.613 1.00 65.50 80 GLU A CA 1
ATOM 662 C C . GLU A 1 80 ? -11.962 -6.845 14.555 1.00 65.50 80 GLU A C 1
ATOM 664 O O . GLU A 1 80 ? -12.706 -6.004 15.062 1.00 65.50 80 GLU A O 1
ATOM 669 N N . GLU A 1 81 ? -10.641 -6.807 14.747 1.00 69.50 81 GLU A N 1
ATOM 670 C CA . GLU A 1 81 ? -9.960 -5.782 15.551 1.00 69.50 81 GLU A CA 1
ATOM 671 C C . GLU A 1 81 ? -10.184 -4.378 14.968 1.00 69.50 81 GLU A C 1
ATOM 673 O O . GLU A 1 81 ? -10.580 -3.464 15.694 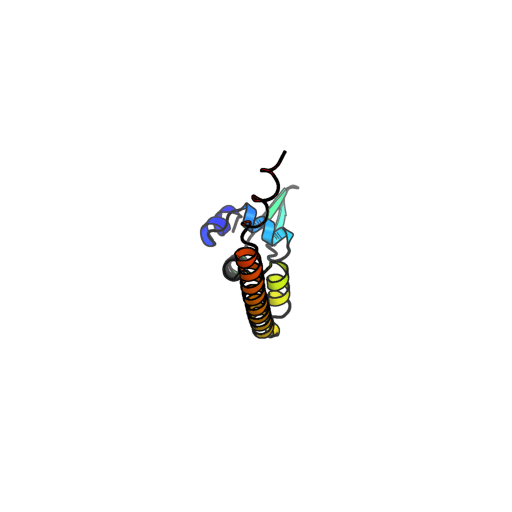1.00 69.50 81 GLU A O 1
ATOM 678 N N . ALA A 1 82 ? -10.056 -4.214 13.648 1.00 67.31 82 ALA A N 1
ATOM 679 C CA . ALA A 1 82 ? -10.301 -2.936 12.986 1.00 67.31 82 ALA A CA 1
ATOM 680 C C . ALA A 1 82 ? -11.774 -2.497 13.057 1.00 67.31 82 ALA A C 1
ATOM 682 O O . ALA A 1 82 ? -12.056 -1.303 13.184 1.00 67.31 82 ALA A O 1
ATOM 683 N N . ARG A 1 83 ? -12.731 -3.438 12.998 1.00 67.19 83 ARG A N 1
ATOM 684 C CA . ARG A 1 83 ? -14.162 -3.153 13.229 1.00 67.19 83 ARG A CA 1
ATOM 685 C C . ARG A 1 83 ? -14.412 -2.697 14.661 1.00 67.19 83 ARG A C 1
ATOM 687 O O . ARG A 1 83 ? -15.198 -1.776 14.882 1.00 67.19 83 ARG A O 1
ATOM 694 N N . ARG A 1 84 ? -13.752 -3.337 15.629 1.00 63.84 84 ARG A N 1
ATOM 695 C CA . ARG A 1 84 ? -13.893 -3.019 17.051 1.00 63.84 84 ARG A CA 1
ATOM 696 C C . ARG A 1 84 ? -13.317 -1.645 17.379 1.00 63.84 84 ARG A C 1
ATOM 698 O O . ARG A 1 84 ? -14.015 -0.868 18.020 1.00 63.84 84 ARG A O 1
ATOM 705 N N . SER A 1 85 ? -12.115 -1.330 16.892 1.00 62.44 85 SER A N 1
ATOM 706 C CA . SER A 1 85 ? -11.490 -0.017 17.101 1.00 62.44 85 SER A CA 1
ATOM 707 C C . SER A 1 85 ? -12.358 1.098 16.523 1.00 62.44 85 SER A C 1
ATOM 709 O O . SER A 1 85 ? -12.727 2.019 17.237 1.00 62.44 85 SER A O 1
ATOM 711 N N . ARG A 1 86 ? -12.841 0.941 15.283 1.00 66.56 86 ARG A N 1
ATOM 712 C CA . ARG A 1 86 ? -13.703 1.948 14.641 1.00 66.56 86 ARG A CA 1
ATOM 713 C C . ARG A 1 86 ? -15.048 2.150 15.333 1.00 66.56 86 ARG A C 1
ATOM 715 O O . ARG A 1 86 ? -15.588 3.250 15.305 1.00 66.56 86 ARG A O 1
ATOM 722 N N . ARG A 1 87 ? -15.605 1.106 15.954 1.00 61.72 87 ARG A N 1
ATOM 723 C CA . ARG A 1 87 ? -16.812 1.233 16.787 1.00 61.72 87 ARG A CA 1
ATOM 724 C C . ARG A 1 87 ? -16.553 2.037 18.058 1.00 61.72 87 ARG A C 1
ATOM 726 O O . ARG A 1 87 ? -17.437 2.779 18.474 1.00 61.72 87 ARG A O 1
ATOM 733 N N . ILE A 1 88 ? -15.376 1.882 18.658 1.00 62.16 88 ILE A N 1
ATOM 734 C CA . ILE A 1 88 ? -14.967 2.654 19.835 1.00 62.16 88 ILE A CA 1
ATOM 735 C C . ILE A 1 88 ? -14.729 4.113 19.431 1.00 62.16 88 ILE A C 1
ATOM 737 O O . ILE A 1 88 ? -15.346 4.997 20.016 1.00 62.16 88 ILE A O 1
ATOM 741 N N . ASP A 1 89 ? -13.978 4.358 18.355 1.00 63.75 89 ASP A N 1
ATOM 742 C CA . ASP A 1 89 ? -13.696 5.710 17.855 1.00 63.75 89 ASP A CA 1
ATOM 743 C C . ASP A 1 89 ? -14.981 6.472 17.487 1.00 63.75 89 ASP A C 1
ATOM 745 O O . ASP A 1 89 ? -15.112 7.659 17.780 1.00 63.75 89 ASP A O 1
ATOM 749 N N . ALA A 1 90 ? -15.968 5.795 16.887 1.00 63.44 90 ALA A N 1
ATOM 750 C CA . ALA A 1 90 ? -17.268 6.394 16.585 1.00 63.44 90 ALA A CA 1
ATOM 751 C C . ALA A 1 90 ? -18.049 6.767 17.859 1.00 63.44 90 ALA A C 1
ATOM 753 O O . ALA A 1 90 ? -18.666 7.831 17.918 1.00 63.44 90 ALA A O 1
ATOM 754 N N . ALA A 1 91 ? -18.003 5.921 18.892 1.00 64.12 91 ALA A N 1
ATOM 755 C CA . ALA A 1 91 ? -18.643 6.206 20.174 1.00 64.12 91 ALA A CA 1
ATOM 756 C C . ALA A 1 91 ? -17.963 7.379 20.905 1.00 64.12 91 ALA A C 1
ATOM 758 O O . ALA A 1 91 ? -18.646 8.222 21.495 1.00 64.12 91 ALA A O 1
ATOM 759 N N . ASP A 1 92 ? -16.636 7.469 20.822 1.00 64.25 92 ASP A N 1
ATOM 760 C CA . ASP A 1 92 ? -15.858 8.560 21.406 1.00 64.25 92 ASP A CA 1
ATOM 761 C C . ASP A 1 92 ? -16.067 9.879 20.651 1.00 64.25 92 ASP A C 1
ATOM 763 O O . ASP A 1 92 ? -16.262 10.920 21.284 1.00 64.25 92 ASP A O 1
ATOM 767 N N . GLN A 1 93 ? -16.146 9.851 19.314 1.00 61.09 93 GLN A N 1
ATOM 768 C CA . GLN A 1 93 ? -16.515 11.023 18.512 1.00 61.09 93 GLN A CA 1
ATOM 769 C C . GLN A 1 93 ? -17.915 11.535 18.849 1.00 61.09 93 GLN A C 1
ATOM 771 O O . GLN A 1 93 ? -18.116 12.743 18.953 1.00 61.09 93 GLN A O 1
ATOM 776 N N . GLN A 1 94 ? -18.880 10.641 19.070 1.00 65.31 94 GLN A N 1
ATOM 777 C CA . GLN A 1 94 ? -20.244 11.039 19.408 1.00 65.31 94 GLN A CA 1
ATOM 778 C C . GLN A 1 94 ? -20.335 11.651 20.813 1.00 65.31 94 GLN A C 1
ATOM 780 O O . GLN A 1 94 ? -21.041 12.640 21.018 1.00 65.31 94 GLN A O 1
ATOM 785 N N . LYS A 1 95 ? -19.550 11.137 21.769 1.00 66.19 95 LYS A N 1
ATOM 786 C CA . LYS A 1 95 ? -19.371 11.774 23.082 1.00 66.19 95 LYS A CA 1
ATOM 787 C C . LYS A 1 95 ? -18.726 13.152 22.962 1.00 66.19 95 LYS A C 1
ATOM 789 O O . LYS A 1 95 ? -19.275 14.109 23.501 1.00 66.19 95 LYS A O 1
ATOM 794 N N . ALA A 1 96 ? -17.611 13.272 22.244 1.00 63.84 96 ALA A N 1
ATOM 795 C CA . ALA A 1 96 ? -16.915 14.543 22.053 1.00 63.84 96 ALA A CA 1
ATOM 796 C C . ALA A 1 96 ? -17.808 15.596 21.372 1.00 63.84 96 ALA A C 1
ATOM 798 O O . ALA A 1 96 ? -17.867 16.736 21.833 1.00 63.84 96 ALA A O 1
ATOM 799 N N . ALA A 1 97 ? -18.565 15.202 20.342 1.00 64.69 97 ALA A N 1
ATOM 800 C CA . ALA A 1 97 ? -19.532 16.067 19.672 1.00 64.69 97 ALA A CA 1
ATOM 801 C C . ALA A 1 97 ? -20.619 16.565 20.638 1.00 64.69 97 ALA A C 1
ATOM 803 O O . ALA A 1 97 ? -20.885 17.762 20.687 1.00 64.69 97 ALA A O 1
ATOM 804 N N . SER A 1 98 ? -21.173 15.686 21.484 1.00 71.12 98 SER A N 1
ATOM 805 C CA . SER A 1 98 ? -22.182 16.087 22.477 1.00 71.12 98 SER A CA 1
ATOM 806 C C . SER A 1 98 ? -21.641 17.011 23.579 1.00 71.12 98 SER A C 1
ATOM 808 O O . SER A 1 98 ? -22.388 17.818 24.127 1.00 71.12 98 SER A O 1
ATOM 810 N N . ILE A 1 99 ? -20.349 16.919 23.919 1.00 70.81 99 ILE A N 1
ATOM 811 C CA . ILE A 1 99 ? -19.695 17.836 24.867 1.00 70.81 99 ILE A CA 1
ATOM 812 C C . ILE A 1 99 ? -19.534 19.225 24.236 1.00 70.81 99 ILE A C 1
ATOM 814 O O . ILE A 1 99 ? -19.797 20.222 24.903 1.00 70.81 99 ILE A O 1
ATOM 818 N N . LEU A 1 100 ? -19.156 19.292 22.955 1.00 63.41 100 LEU A N 1
ATOM 819 C CA . LEU A 1 100 ? -19.036 20.552 22.214 1.00 63.41 100 LEU A CA 1
ATOM 820 C C . LEU A 1 100 ? -20.395 21.221 21.963 1.00 63.41 100 LEU A C 1
ATOM 822 O O . LEU A 1 100 ? -20.497 22.430 22.128 1.00 63.41 100 LEU A O 1
ATOM 826 N N . GLU A 1 101 ? -21.446 20.459 21.642 1.00 64.88 101 GLU A N 1
ATOM 827 C CA . GLU A 1 101 ? -22.817 20.990 21.510 1.00 64.88 101 GLU A CA 1
ATOM 828 C C . GLU A 1 101 ? -23.357 21.560 22.827 1.00 64.88 101 GLU A C 1
ATOM 830 O O . GLU A 1 101 ? -24.088 22.545 22.834 1.00 64.88 101 GLU A O 1
ATOM 835 N N . ARG A 1 102 ? -22.989 20.961 23.965 1.00 61.31 102 ARG A N 1
ATOM 836 C CA . ARG A 1 102 ? -23.371 21.461 25.296 1.00 61.31 102 ARG A CA 1
ATOM 837 C C . ARG A 1 102 ? -22.542 22.653 25.750 1.00 61.31 102 ARG A C 1
ATOM 839 O O . ARG A 1 102 ? -22.985 23.383 26.631 1.00 61.31 102 ARG A O 1
ATOM 846 N N . ALA A 1 103 ? -21.370 22.855 25.155 1.00 60.09 103 ALA A N 1
ATOM 847 C CA . ALA A 1 103 ? -20.534 24.031 25.357 1.00 60.09 103 ALA A CA 1
ATOM 848 C C . ALA A 1 103 ? -21.008 25.233 24.514 1.00 60.09 103 ALA A C 1
ATOM 850 O O . ALA A 1 103 ? -20.197 26.088 24.156 1.00 60.09 103 ALA A O 1
ATOM 851 N N . ASP A 1 104 ? -22.310 25.291 24.201 1.00 53.12 104 ASP A N 1
ATOM 852 C CA . ASP A 1 104 ? -22.961 26.414 23.538 1.00 53.12 104 ASP A CA 1
ATOM 853 C C . ASP A 1 104 ? -22.553 27.736 24.212 1.00 53.12 104 ASP A C 1
ATOM 855 O O . ASP A 1 104 ? -22.747 27.957 25.412 1.00 53.12 104 ASP A O 1
ATOM 859 N N . LEU A 1 105 ? -21.928 28.600 23.414 1.00 56.62 105 LEU A N 1
ATOM 860 C CA . LEU A 1 105 ? -21.146 29.786 23.780 1.00 56.62 105 LEU A CA 1
ATOM 861 C C . LEU A 1 105 ? -21.996 30.956 24.320 1.00 56.62 105 LEU A C 1
ATOM 863 O O . LEU A 1 105 ? -21.582 32.114 24.269 1.00 56.62 105 LEU A O 1
ATOM 867 N N . SER A 1 106 ? -23.172 30.679 24.880 1.00 56.09 106 SER A N 1
ATOM 868 C CA . SER A 1 106 ? -24.111 31.680 25.404 1.00 56.09 106 SER A CA 1
ATOM 869 C C . SER A 1 106 ? -23.611 32.420 26.658 1.00 56.09 106 SER A C 1
ATOM 871 O O . SER A 1 106 ? -24.137 33.479 27.000 1.00 56.09 106 SER A O 1
ATOM 873 N N . GLY A 1 107 ? -22.563 31.918 27.323 1.00 51.56 107 GLY A N 1
ATOM 874 C CA . GLY A 1 107 ? -22.038 32.486 28.572 1.00 51.56 107 GLY A CA 1
ATOM 875 C C . GLY A 1 107 ? -21.029 33.635 28.435 1.00 51.56 107 GLY A C 1
ATOM 876 O O . GLY A 1 107 ? -20.777 34.328 29.416 1.00 51.56 107 GLY A O 1
ATOM 877 N N . ILE A 1 108 ? -20.441 33.876 27.256 1.00 52.75 108 ILE A N 1
ATOM 878 C CA . ILE A 1 108 ? -19.344 34.864 27.119 1.00 52.75 108 ILE A CA 1
ATOM 879 C C . ILE A 1 108 ? -19.869 36.283 26.811 1.00 52.75 108 ILE A C 1
ATOM 881 O O . ILE A 1 108 ? -19.188 37.275 27.067 1.00 52.75 108 ILE A O 1
ATOM 885 N N . SER A 1 109 ? -21.109 36.431 26.337 1.00 45.19 109 SER A N 1
ATOM 886 C CA . SER A 1 109 ? -21.619 37.724 25.849 1.00 45.19 109 SER A CA 1
ATOM 887 C C . SER A 1 109 ? -22.227 38.656 26.911 1.00 45.19 109 SER A C 1
ATOM 889 O O . SER A 1 109 ? -22.515 39.808 26.587 1.00 45.19 109 SER A O 1
ATOM 891 N N . GLN A 1 110 ? -22.419 38.224 28.166 1.00 47.34 110 GLN A N 1
ATOM 892 C CA . GLN A 1 110 ? -23.047 39.069 29.202 1.00 47.34 110 GLN A CA 1
ATOM 893 C C . GLN A 1 110 ? -22.074 39.934 30.024 1.00 47.34 110 GLN A C 1
ATOM 895 O O . GLN A 1 110 ? -22.527 40.869 30.675 1.00 47.34 110 GLN A O 1
ATOM 900 N N . SER A 1 111 ? -20.755 39.712 29.957 1.00 49.78 111 SER A N 1
ATOM 901 C CA . SER A 1 111 ? -19.793 40.425 30.823 1.00 49.78 111 SER A CA 1
ATOM 902 C C . SER A 1 111 ? -19.148 41.685 30.215 1.00 49.78 111 SER A C 1
ATOM 904 O O . SER A 1 111 ? -18.298 42.292 30.859 1.00 49.78 111 SER A O 1
ATOM 906 N N . LEU A 1 112 ? -19.526 42.101 28.999 1.00 51.34 112 LEU A N 1
ATOM 907 C CA . LEU A 1 112 ? -18.927 43.263 28.308 1.00 51.34 112 LEU A CA 1
ATOM 908 C C . LEU A 1 112 ? -19.882 44.459 28.140 1.00 51.34 112 LEU A C 1
ATOM 910 O O . LEU A 1 112 ? -19.605 45.361 27.356 1.00 51.34 112 LEU A O 1
ATOM 914 N N . ARG A 1 113 ? -21.013 44.486 28.859 1.00 47.03 113 ARG A N 1
ATOM 915 C CA . ARG A 1 113 ? -22.019 45.560 28.753 1.00 47.03 113 ARG A CA 1
ATOM 916 C C . ARG A 1 113 ? -22.292 46.263 30.087 1.00 47.03 113 ARG A C 1
ATOM 918 O O . ARG A 1 113 ? -23.431 46.574 30.398 1.00 47.03 113 ARG A O 1
ATOM 925 N N . THR A 1 114 ? -21.246 46.512 30.864 1.00 50.97 114 THR A N 1
ATOM 926 C CA . THR A 1 114 ? -21.243 47.482 31.970 1.00 50.97 114 THR A CA 1
ATOM 927 C C . THR A 1 114 ? -19.833 48.048 32.072 1.00 50.97 114 THR A C 1
ATOM 929 O O . THR A 1 114 ? -18.961 47.433 32.683 1.00 50.97 114 THR A O 1
ATOM 932 N N . GLY A 1 115 ? -19.609 49.172 31.402 1.00 44.25 115 GLY A N 1
ATOM 933 C CA . GLY A 1 115 ? -18.363 49.932 31.388 1.00 44.25 115 GLY A CA 1
ATOM 934 C C . GLY A 1 115 ? -18.599 51.241 30.667 1.00 44.25 115 GLY A C 1
ATOM 935 O O . GLY A 1 115 ? -18.967 51.157 29.476 1.00 44.25 115 GLY A O 1
#

InterPro domains:
  IPR000551 MerR-type HTH domain [PF13411] (1-69)
  IPR000551 MerR-type HTH domain [PS50937] (1-71)
  IPR000551 MerR-type HTH domain [SM00422] (1-72)
  IPR009061 Putative DNA-binding domain superfamily [SSF46955] (1-100)
  IPR047057 MerR transcr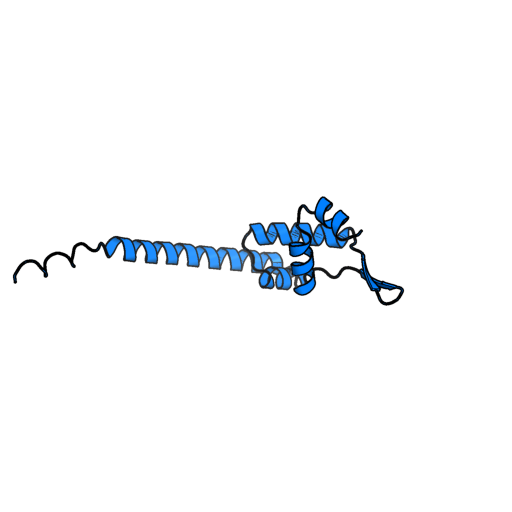iptional regulator [PTHR30204] (1-94)

Organism: NCBI:txid2840830

Foldseek 3Di:
DALVVLCVLQVHDSVVLVVCVVLVLADFDWDDDPNDIGGDHDPVRSVSSNVVVVVVVVVDDSVLSVVCVVCVVCVVVSVVVVVVVVVVVVVVVVVVVVVVVVVPVPPPPPPPPDD